Protein AF-A0A519UXK2-F1 (afdb_monomer)

Mean predicted aligned error: 9.23 Å

Structure (mmCIF, N/CA/C/O backbone):
data_AF-A0A519UXK2-F1
#
_entry.id   AF-A0A519UXK2-F1
#
loop_
_atom_site.group_PDB
_atom_site.id
_atom_site.type_symbol
_atom_site.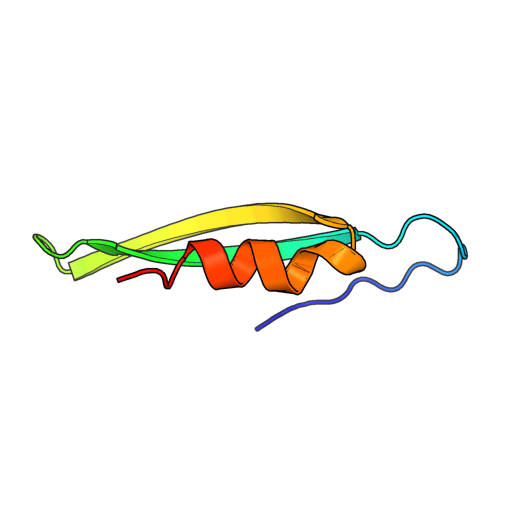label_atom_id
_atom_site.label_alt_id
_atom_site.label_comp_id
_atom_site.label_asym_id
_atom_site.label_entity_id
_atom_site.label_seq_id
_atom_site.pdbx_PDB_ins_code
_atom_site.Cartn_x
_atom_site.Cartn_y
_atom_site.Cartn_z
_atom_site.occupancy
_atom_site.B_iso_or_equiv
_atom_site.auth_seq_id
_atom_site.auth_comp_id
_atom_site.auth_asym_id
_atom_site.auth_atom_id
_atom_site.pdbx_PDB_model_num
ATOM 1 N N . MET A 1 1 ? -1.559 6.980 -1.757 1.00 46.66 1 MET A N 1
ATOM 2 C CA . MET A 1 1 ? -0.795 8.092 -2.362 1.00 46.66 1 MET A CA 1
ATOM 3 C C . MET A 1 1 ? 0.544 7.525 -2.790 1.00 46.66 1 MET A C 1
ATOM 5 O O . MET A 1 1 ? 1.316 7.130 -1.928 1.00 46.66 1 MET A O 1
ATOM 9 N N . PHE A 1 2 ? 0.766 7.362 -4.092 1.00 48.91 2 PHE A N 1
ATOM 10 C CA . PHE A 1 2 ? 1.989 6.758 -4.620 1.00 48.91 2 PHE A CA 1
ATOM 11 C C . PHE A 1 2 ? 2.962 7.881 -4.980 1.00 48.91 2 PHE A C 1
ATOM 13 O O . PHE A 1 2 ? 2.605 8.774 -5.744 1.00 48.91 2 PHE A O 1
ATOM 20 N N . LYS A 1 3 ? 4.156 7.881 -4.381 1.00 49.97 3 LYS A N 1
ATOM 21 C CA . LYS A 1 3 ? 5.257 8.747 -4.814 1.00 49.97 3 LYS A CA 1
ATOM 22 C C . LYS A 1 3 ? 6.081 7.969 -5.831 1.00 49.97 3 LYS A C 1
ATOM 24 O O . LYS A 1 3 ? 6.846 7.084 -5.454 1.00 49.97 3 LYS A O 1
ATOM 29 N N . SER A 1 4 ? 5.903 8.299 -7.103 1.00 52.41 4 SER A N 1
ATOM 30 C CA . SER A 1 4 ? 6.771 7.827 -8.177 1.00 52.41 4 SER A CA 1
ATOM 31 C C . SER A 1 4 ? 8.083 8.607 -8.125 1.00 52.41 4 SER A C 1
ATOM 33 O O . SER A 1 4 ? 8.078 9.837 -8.151 1.00 52.41 4 SER A O 1
ATOM 35 N N . TYR A 1 5 ? 9.205 7.902 -8.006 1.00 55.62 5 TYR A N 1
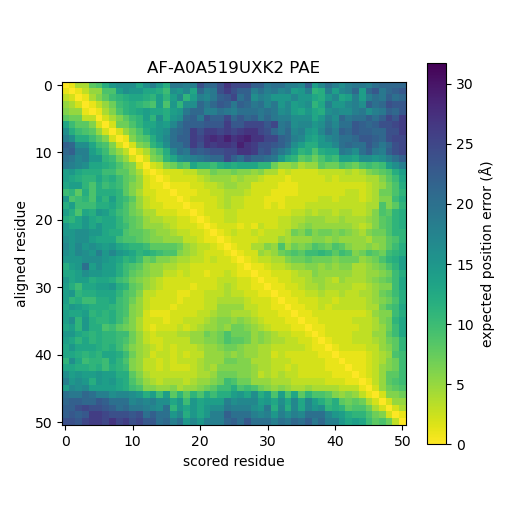ATOM 36 C CA . TYR A 1 5 ? 10.537 8.487 -8.136 1.00 55.62 5 TYR A CA 1
ATOM 37 C C . TYR A 1 5 ? 10.959 8.349 -9.602 1.00 55.62 5 TYR A C 1
ATOM 39 O O . TYR A 1 5 ? 11.227 7.240 -10.053 1.00 55.62 5 TYR A O 1
ATOM 47 N N . HIS A 1 6 ? 10.997 9.451 -10.355 1.00 56.25 6 HIS A N 1
ATOM 48 C CA . HIS A 1 6 ? 11.613 9.455 -11.683 1.00 56.25 6 HIS A CA 1
ATOM 49 C C . HIS A 1 6 ? 13.129 9.618 -11.536 1.00 56.25 6 HIS A C 1
ATOM 51 O O . HIS A 1 6 ? 13.598 10.575 -10.921 1.00 56.25 6 HIS A O 1
ATOM 57 N N . ASN A 1 7 ? 13.890 8.672 -12.085 1.00 49.50 7 ASN A N 1
ATOM 58 C CA . ASN A 1 7 ? 15.325 8.802 -12.302 1.00 49.50 7 ASN A CA 1
ATOM 59 C C . ASN A 1 7 ? 15.568 8.625 -13.803 1.00 49.50 7 ASN A C 1
ATOM 61 O O . ASN A 1 7 ? 15.033 7.698 -14.407 1.00 49.50 7 ASN A O 1
ATOM 65 N N . GLU A 1 8 ? 16.318 9.544 -14.400 1.00 49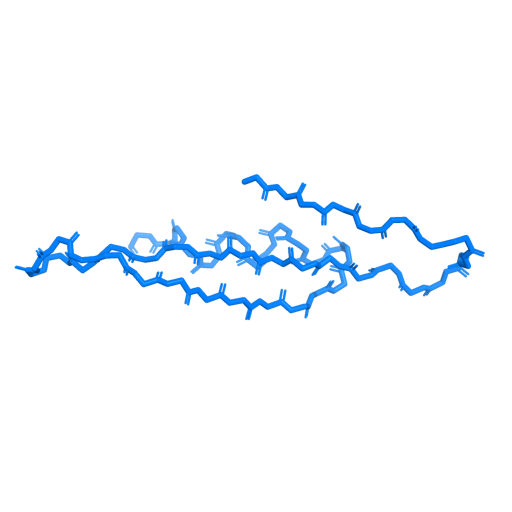.44 8 GLU A N 1
ATOM 66 C CA . GLU A 1 8 ? 16.581 9.633 -15.836 1.00 49.44 8 GLU A CA 1
ATOM 67 C C . GLU A 1 8 ? 17.612 8.575 -16.261 1.00 49.44 8 GLU A C 1
ATOM 69 O O . GLU A 1 8 ? 18.727 8.878 -16.670 1.00 49.44 8 GLU A O 1
ATOM 74 N N . GLN A 1 9 ? 17.247 7.302 -16.099 1.00 50.31 9 GLN A N 1
ATOM 75 C CA . GLN A 1 9 ? 17.896 6.149 -16.710 1.00 50.31 9 GLN A CA 1
ATOM 76 C C . GLN A 1 9 ? 16.808 5.164 -17.132 1.00 50.31 9 GLN A C 1
ATOM 78 O O . GLN A 1 9 ? 16.237 4.435 -16.320 1.00 50.31 9 GLN A O 1
ATOM 83 N N . ILE A 1 10 ? 16.511 5.176 -18.430 1.00 54.31 10 ILE A N 1
ATOM 84 C CA . ILE A 1 10 ? 15.616 4.235 -19.102 1.00 54.31 10 ILE A CA 1
ATOM 85 C C . ILE A 1 10 ? 16.141 2.819 -18.826 1.00 54.31 10 ILE A C 1
ATOM 87 O O . ILE A 1 10 ? 17.142 2.409 -19.408 1.00 54.31 10 ILE A O 1
ATOM 91 N N . GLY A 1 11 ? 15.507 2.071 -17.919 1.00 53.84 11 GLY A N 1
ATOM 92 C CA . GLY A 1 11 ? 15.784 0.636 -17.822 1.00 53.84 11 GLY A CA 1
ATOM 93 C C . GLY A 1 11 ? 15.421 -0.094 -16.536 1.00 53.84 11 GLY A C 1
ATOM 94 O O . GLY A 1 11 ? 15.293 -1.313 -16.596 1.00 53.84 11 GLY A O 1
ATOM 95 N N . LYS A 1 12 ? 15.255 0.569 -15.384 1.00 61.41 12 LYS A N 1
ATOM 96 C CA . LYS A 1 12 ? 14.833 -0.113 -14.142 1.00 61.41 12 LYS A CA 1
ATOM 97 C C . LYS A 1 12 ? 13.987 0.803 -13.267 1.00 61.41 12 LYS A C 1
ATOM 99 O O . LYS A 1 12 ? 14.434 1.279 -12.223 1.00 61.41 12 LYS A O 1
ATOM 104 N N . GLU A 1 13 ? 12.773 1.086 -13.719 1.00 75.62 13 GLU A N 1
ATOM 105 C CA . GLU A 1 13 ? 11.844 1.898 -12.945 1.00 75.62 13 GLU A CA 1
ATOM 106 C C . GLU A 1 13 ? 11.205 1.052 -11.836 1.00 75.62 13 GLU A C 1
ATOM 108 O O . GLU A 1 13 ? 10.402 0.148 -12.083 1.00 75.62 13 GLU A O 1
ATOM 113 N N . TYR A 1 14 ? 11.577 1.349 -10.594 1.00 81.12 14 TYR A N 1
ATOM 114 C CA . TYR A 1 14 ? 10.974 0.752 -9.411 1.00 81.12 14 TYR A CA 1
ATOM 115 C C . TYR A 1 14 ? 10.075 1.762 -8.703 1.00 81.12 14 TYR A C 1
ATOM 117 O O . TYR A 1 14 ? 10.433 2.924 -8.511 1.00 81.12 14 TYR A O 1
ATOM 125 N N . SER A 1 15 ? 8.932 1.285 -8.232 1.00 84.31 15 SER A N 1
ATOM 126 C CA . SER A 1 15 ? 7.998 2.028 -7.401 1.00 84.31 15 SER A CA 1
ATOM 127 C C . SER A 1 15 ? 8.028 1.509 -5.972 1.00 84.31 15 SER A C 1
ATOM 129 O O . SER A 1 15 ? 7.995 0.301 -5.725 1.00 84.31 15 SER A O 1
ATOM 131 N N . LYS A 1 16 ? 8.027 2.433 -5.008 1.00 86.06 16 LYS A N 1
ATOM 132 C CA . LYS A 1 16 ? 7.745 2.104 -3.611 1.00 86.06 16 LYS A CA 1
ATOM 133 C C . LYS A 1 16 ? 6.229 2.084 -3.406 1.00 86.06 16 LYS A C 1
ATOM 135 O O . LYS A 1 16 ? 5.564 3.117 -3.449 1.00 86.06 16 LYS A O 1
ATOM 140 N N . VAL A 1 17 ? 5.694 0.900 -3.157 1.00 86.88 17 VAL A N 1
ATOM 141 C CA . VAL A 1 17 ? 4.296 0.645 -2.819 1.00 86.88 17 VAL A CA 1
ATOM 142 C C . VAL A 1 17 ? 4.171 0.586 -1.299 1.00 86.88 17 VAL A C 1
ATOM 144 O O . VAL A 1 17 ? 4.835 -0.212 -0.643 1.00 86.88 17 VAL A O 1
ATOM 147 N N . ILE A 1 18 ? 3.317 1.436 -0.732 1.00 90.00 18 ILE A N 1
ATOM 148 C CA . ILE A 1 18 ? 2.985 1.420 0.697 1.00 90.00 18 ILE A CA 1
ATOM 149 C C . ILE A 1 18 ? 1.534 0.966 0.823 1.00 90.00 18 ILE A C 1
ATOM 151 O O . ILE A 1 18 ? 0.627 1.627 0.315 1.00 90.00 18 ILE A O 1
ATOM 155 N N . THR A 1 19 ? 1.326 -0.169 1.485 1.00 86.19 19 THR A N 1
ATOM 156 C CA . THR A 1 19 ? 0.000 -0.746 1.745 1.00 86.19 19 THR A CA 1
ATOM 157 C C . THR A 1 19 ? -0.361 -0.600 3.216 1.00 86.19 19 THR A C 1
ATOM 159 O O . THR A 1 19 ? 0.511 -0.543 4.084 1.00 86.19 19 THR A O 1
ATOM 162 N N . MET A 1 20 ? -1.659 -0.517 3.490 1.00 88.81 20 MET A N 1
ATOM 163 C CA . MET A 1 20 ? -2.208 -0.363 4.830 1.00 88.81 20 MET A CA 1
ATOM 164 C C . MET A 1 20 ? -3.178 -1.509 5.092 1.00 88.81 20 MET A C 1
ATOM 166 O O . MET A 1 20 ? -4.114 -1.703 4.319 1.00 88.81 20 MET A O 1
ATOM 170 N N . ASN A 1 21 ? -2.980 -2.232 6.191 1.00 87.38 21 ASN A N 1
ATOM 171 C CA . ASN A 1 21 ? -3.922 -3.240 6.662 1.00 87.38 21 ASN A CA 1
ATOM 172 C C . ASN A 1 21 ? -4.578 -2.772 7.965 1.00 87.38 21 ASN A C 1
ATOM 174 O O . ASN A 1 21 ? -3.896 -2.255 8.853 1.00 87.38 21 ASN A O 1
ATOM 178 N N . LYS A 1 22 ? -5.894 -2.951 8.081 1.00 87.62 22 LYS A N 1
ATOM 179 C CA . LYS A 1 22 ? -6.656 -2.625 9.287 1.00 87.62 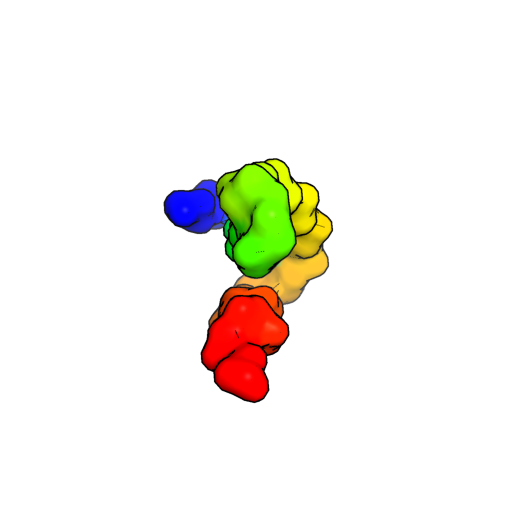22 LYS A CA 1
ATOM 180 C C . LYS A 1 22 ? -6.929 -3.907 10.065 1.00 87.62 22 LYS A C 1
ATOM 182 O O . LYS A 1 22 ? -7.542 -4.831 9.543 1.00 87.62 22 LYS A O 1
ATOM 187 N N . SER A 1 23 ? -6.534 -3.939 11.334 1.00 86.88 23 SER A N 1
ATOM 188 C CA . SER A 1 23 ? -6.870 -5.032 12.246 1.00 86.88 23 SER A CA 1
ATOM 189 C C . SER A 1 23 ? -8.392 -5.117 12.431 1.00 86.88 23 SER A C 1
ATOM 191 O O . SER A 1 23 ? -8.985 -4.159 12.940 1.00 86.88 23 SER A O 1
ATOM 193 N N . PRO A 1 24 ? -9.043 -6.247 12.091 1.00 88.06 24 PRO A N 1
ATOM 194 C CA . PRO A 1 24 ? -10.484 -6.401 12.290 1.00 88.06 24 PRO A CA 1
ATOM 195 C C . PRO A 1 24 ? -10.853 -6.454 13.778 1.00 88.06 24 PRO A C 1
ATOM 197 O O . PRO A 1 24 ? -11.962 -6.089 14.152 1.00 88.06 24 PRO A O 1
ATOM 200 N N . LYS A 1 25 ? -9.914 -6.874 14.637 1.00 89.12 25 LYS A N 1
ATOM 201 C CA . LYS A 1 25 ? -10.138 -7.049 16.076 1.00 89.12 25 LYS A CA 1
ATOM 202 C C . LYS A 1 25 ? -9.966 -5.756 16.872 1.00 89.12 25 LYS A C 1
ATOM 204 O O . LYS A 1 25 ? -10.696 -5.527 17.826 1.00 89.12 25 LYS A O 1
ATOM 209 N N . THR A 1 26 ? -8.970 -4.945 16.522 1.00 90.94 26 THR A N 1
ATOM 210 C CA . THR A 1 26 ? -8.564 -3.776 17.328 1.00 90.94 26 THR A CA 1
ATOM 211 C C . THR A 1 26 ? -8.724 -2.450 16.595 1.00 90.94 26 THR A C 1
ATOM 213 O O . THR A 1 26 ? -8.568 -1.399 17.204 1.00 90.94 26 THR A O 1
ATOM 216 N N . GLY A 1 27 ? -8.994 -2.469 15.287 1.00 89.12 27 GLY A N 1
ATOM 217 C CA . GLY A 1 27 ? -9.084 -1.267 14.457 1.00 89.12 27 GLY A CA 1
ATOM 218 C C . GLY A 1 27 ? -7.743 -0.584 14.170 1.00 89.12 27 GLY A C 1
ATOM 219 O O . GLY A 1 27 ? -7.726 0.402 13.438 1.00 89.12 27 GLY A O 1
ATOM 220 N N . ALA A 1 28 ? -6.634 -1.104 14.709 1.00 91.00 28 ALA A N 1
ATOM 221 C CA . ALA A 1 28 ? -5.295 -0.572 14.488 1.00 91.00 28 ALA A CA 1
ATOM 222 C C . ALA A 1 28 ? -4.869 -0.711 13.019 1.00 91.00 28 ALA A C 1
ATOM 224 O O . ALA A 1 28 ? -5.160 -1.723 12.379 1.00 91.00 28 ALA A O 1
ATOM 225 N N . TYR A 1 29 ? -4.146 0.284 12.508 1.00 90.62 29 TYR A N 1
ATOM 226 C CA . TYR A 1 29 ? -3.568 0.251 11.168 1.00 90.62 29 TYR A CA 1
ATOM 227 C C . TYR A 1 29 ? -2.106 -0.182 11.226 1.00 90.62 29 TYR A C 1
ATOM 229 O O . TYR A 1 29 ? -1.338 0.285 12.066 1.00 90.62 29 TYR A O 1
ATOM 237 N N . SER A 1 30 ? -1.714 -1.058 10.310 1.00 88.06 30 SER A N 1
ATOM 238 C CA . SER A 1 30 ? -0.323 -1.438 10.082 1.00 88.06 30 SER A CA 1
ATOM 239 C C . SER A 1 30 ? 0.066 -1.098 8.652 1.00 88.06 30 SER A C 1
ATOM 241 O O . SER A 1 30 ? -0.712 -1.323 7.724 1.00 88.06 30 SER A O 1
ATOM 243 N N . PHE A 1 31 ? 1.273 -0.566 8.479 1.00 89.50 31 PHE A N 1
ATOM 244 C CA . PHE A 1 31 ? 1.810 -0.173 7.181 1.00 89.50 31 PHE A CA 1
ATOM 245 C C . PHE A 1 31 ? 2.882 -1.162 6.735 1.00 89.50 31 PHE A C 1
ATOM 247 O O . PHE A 1 31 ? 3.700 -1.604 7.542 1.00 89.50 31 PHE A O 1
ATOM 254 N N . LYS A 1 32 ? 2.884 -1.499 5.447 1.00 86.31 32 LYS A N 1
ATOM 255 C CA . LYS A 1 32 ? 3.900 -2.349 4.825 1.00 86.31 32 LYS A CA 1
ATOM 256 C C . LYS A 1 32 ? 4.439 -1.664 3.577 1.00 86.31 32 LYS A C 1
ATOM 258 O O . LYS A 1 32 ? 3.662 -1.294 2.697 1.00 86.31 32 LYS A O 1
ATOM 263 N N . GLU A 1 33 ? 5.759 -1.529 3.500 1.00 89.12 33 GLU A N 1
ATOM 264 C CA . GLU A 1 33 ? 6.463 -0.992 2.333 1.00 89.12 33 GLU A CA 1
ATOM 265 C C . GLU A 1 33 ? 7.003 -2.128 1.457 1.00 89.12 33 GLU A C 1
ATOM 267 O O . GLU A 1 33 ? 7.518 -3.125 1.964 1.00 89.12 33 GLU A O 1
ATOM 272 N N . LEU A 1 34 ? 6.900 -1.970 0.140 1.00 85.12 34 LEU A N 1
ATOM 273 C CA . LEU A 1 34 ? 7.415 -2.904 -0.855 1.00 85.12 34 LEU A CA 1
ATOM 274 C C . LEU A 1 34 ? 7.995 -2.117 -2.032 1.00 85.12 34 LEU A C 1
ATOM 276 O O . LEU A 1 34 ? 7.377 -1.167 -2.503 1.00 85.12 34 LEU A O 1
ATOM 280 N N . ILE A 1 35 ? 9.170 -2.504 -2.520 1.00 87.50 35 ILE A N 1
ATOM 281 C CA . 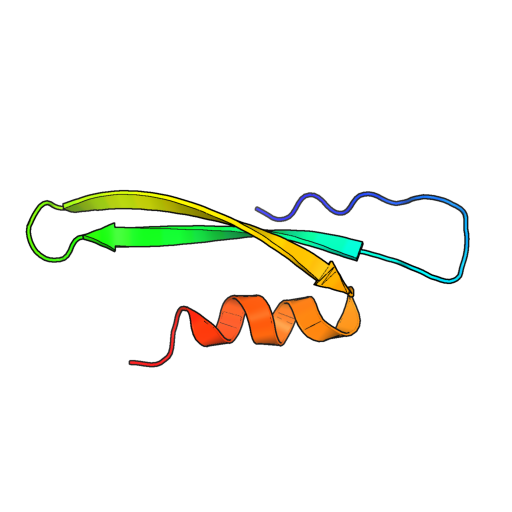ILE A 1 35 ? 9.743 -1.956 -3.755 1.00 87.50 35 ILE A CA 1
ATOM 282 C C . ILE A 1 35 ? 9.450 -2.960 -4.865 1.00 87.50 35 ILE A C 1
ATOM 284 O O . ILE A 1 35 ? 9.832 -4.123 -4.756 1.00 87.50 35 ILE A O 1
ATOM 288 N N . VAL A 1 36 ? 8.753 -2.526 -5.909 1.00 86.44 36 VAL A N 1
ATOM 289 C CA . VAL A 1 36 ? 8.350 -3.374 -7.041 1.00 86.44 36 VAL A CA 1
ATOM 290 C C . VAL A 1 36 ? 8.706 -2.707 -8.353 1.00 86.44 36 VAL A C 1
ATOM 292 O O . VAL A 1 36 ? 8.787 -1.483 -8.423 1.00 86.44 36 VAL A O 1
ATOM 295 N N . HIS A 1 37 ? 8.916 -3.504 -9.397 1.00 86.06 37 HIS A N 1
ATOM 296 C CA . HIS A 1 37 ? 9.028 -2.959 -10.747 1.00 86.06 37 HIS A CA 1
ATOM 297 C C . HIS A 1 37 ? 7.709 -2.282 -11.138 1.00 86.06 37 HIS A C 1
ATOM 299 O O . HIS A 1 37 ? 6.641 -2.760 -10.739 1.00 86.06 37 HIS A O 1
ATOM 305 N N . ASN A 1 38 ? 7.773 -1.198 -11.912 1.00 81.56 38 ASN A N 1
ATOM 306 C CA . ASN A 1 38 ? 6.591 -0.422 -12.300 1.00 81.56 38 ASN A CA 1
ATOM 307 C C . ASN A 1 38 ? 5.485 -1.280 -12.938 1.00 81.56 38 ASN A C 1
ATOM 309 O O . ASN A 1 38 ? 4.308 -1.088 -12.624 1.00 81.56 38 ASN A O 1
ATOM 313 N N . ASP A 1 39 ? 5.859 -2.286 -13.728 1.00 85.94 39 ASP A N 1
ATOM 314 C CA . ASP A 1 39 ? 4.912 -3.205 -14.378 1.00 85.94 39 ASP A CA 1
ATOM 315 C C . ASP A 1 39 ? 4.077 -4.022 -13.381 1.00 85.94 39 ASP A C 1
ATOM 317 O O . ASP A 1 39 ? 2.919 -4.341 -13.645 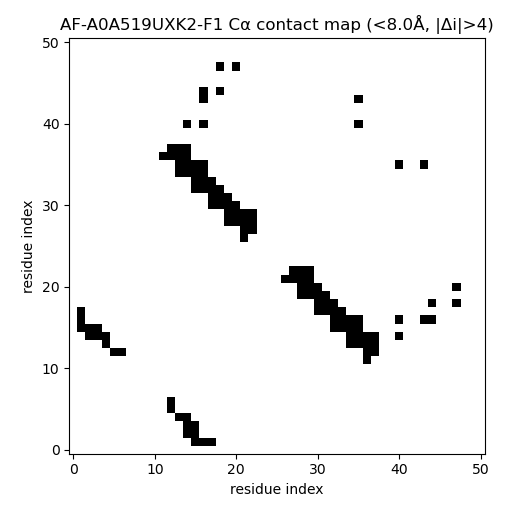1.00 85.94 39 ASP A O 1
ATOM 321 N N . HIS A 1 40 ? 4.633 -4.305 -12.200 1.00 84.44 40 HIS A N 1
ATOM 322 C CA . HIS A 1 40 ? 4.022 -5.149 -11.169 1.00 84.44 40 HIS A CA 1
ATOM 323 C C . HIS A 1 40 ? 3.367 -4.352 -10.033 1.00 84.44 40 HIS A C 1
ATOM 325 O O . HIS A 1 40 ? 2.879 -4.930 -9.059 1.00 84.44 40 HIS A O 1
ATOM 331 N N . VAL A 1 41 ? 3.313 -3.019 -10.135 1.00 84.62 41 VAL A N 1
ATOM 332 C CA . VAL A 1 41 ? 2.671 -2.164 -9.120 1.00 84.62 41 VAL A CA 1
ATOM 333 C C . VAL A 1 41 ? 1.197 -2.519 -8.940 1.00 84.62 41 VAL A C 1
ATOM 335 O O . VAL A 1 41 ? 0.706 -2.551 -7.812 1.00 84.62 41 VAL A O 1
ATOM 338 N N . LYS A 1 42 ? 0.486 -2.815 -10.033 1.00 84.31 42 LYS A N 1
ATOM 339 C CA . LYS A 1 42 ? -0.944 -3.158 -9.988 1.00 84.31 42 LYS A CA 1
ATOM 340 C C . LYS A 1 42 ? -1.186 -4.455 -9.215 1.00 84.31 42 LYS A C 1
ATOM 342 O O . LYS A 1 42 ? -2.058 -4.482 -8.349 1.00 84.31 42 LYS A O 1
ATOM 347 N N . ASP A 1 43 ? -0.367 -5.473 -9.463 1.00 85.94 43 ASP A N 1
ATOM 348 C CA . ASP A 1 43 ? -0.448 -6.770 -8.783 1.00 85.94 43 ASP A CA 1
ATOM 349 C C . ASP A 1 43 ? -0.147 -6.632 -7.285 1.00 85.94 43 ASP A C 1
ATOM 351 O O . ASP A 1 43 ? -0.857 -7.183 -6.439 1.00 85.94 43 ASP A O 1
ATOM 355 N N . ALA A 1 44 ? 0.863 -5.821 -6.947 1.00 81.31 44 ALA A N 1
ATOM 356 C CA . ALA A 1 44 ? 1.258 -5.553 -5.567 1.00 81.31 44 ALA A CA 1
ATOM 357 C C . ALA A 1 44 ? 0.145 -4.890 -4.738 1.00 81.31 44 ALA A C 1
ATOM 359 O O . ALA A 1 44 ? 0.068 -5.099 -3.527 1.00 81.31 44 ALA A O 1
ATOM 360 N N . ILE A 1 45 ? -0.723 -4.100 -5.377 1.00 81.50 45 ILE A N 1
ATOM 361 C CA . ILE A 1 45 ? -1.869 -3.455 -4.723 1.00 81.50 45 ILE A CA 1
ATOM 362 C C . ILE A 1 45 ? -3.078 -4.404 -4.703 1.00 81.50 45 ILE A C 1
ATOM 364 O O . ILE A 1 45 ? -3.754 -4.508 -3.679 1.00 81.50 45 ILE A O 1
ATOM 368 N N . ALA A 1 46 ? -3.334 -5.140 -5.789 1.00 79.69 46 ALA A N 1
ATOM 369 C CA . ALA A 1 46 ? -4.470 -6.059 -5.905 1.00 79.69 46 ALA A CA 1
ATOM 370 C C . ALA A 1 46 ? -4.441 -7.198 -4.870 1.00 79.69 46 ALA A C 1
ATOM 372 O O . ALA A 1 46 ? -5.481 -7.528 -4.298 1.00 79.69 46 ALA A O 1
ATOM 373 N N . GLY A 1 47 ? -3.257 -7.733 -4.546 1.00 63.28 47 GLY A N 1
ATOM 374 C CA . GLY A 1 47 ? -3.089 -8.769 -3.516 1.00 63.28 47 GLY A CA 1
ATOM 375 C C . GLY A 1 47 ? -3.487 -8.340 -2.095 1.00 63.28 47 GLY A C 1
ATOM 376 O O . GLY A 1 47 ? -3.569 -9.180 -1.205 1.00 63.28 47 GLY A O 1
ATOM 377 N N . THR A 1 48 ? -3.755 -7.048 -1.864 1.00 56.16 48 THR A N 1
ATOM 378 C CA . THR A 1 48 ? -4.262 -6.541 -0.575 1.00 56.16 48 THR A CA 1
ATOM 379 C C . THR A 1 48 ? -5.786 -6.391 -0.517 1.00 56.16 48 THR A C 1
ATOM 381 O O . THR A 1 48 ? -6.315 -6.046 0.538 1.00 56.16 48 THR A O 1
ATOM 384 N N . HIS A 1 49 ? -6.501 -6.668 -1.618 1.00 48.72 49 HIS A N 1
ATOM 385 C CA . HI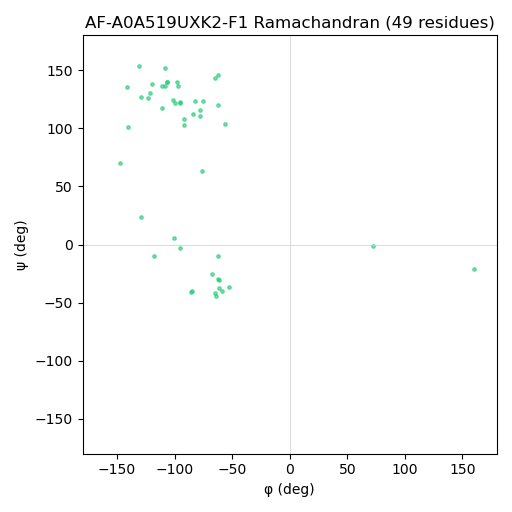S A 1 49 ? -7.962 -6.549 -1.719 1.00 48.72 49 HIS A CA 1
ATOM 386 C C . HIS A 1 49 ? -8.650 -7.809 -2.281 1.00 48.72 49 HIS A C 1
ATOM 388 O O . HIS A 1 49 ? -9.760 -7.728 -2.810 1.00 48.72 49 HIS A O 1
ATOM 394 N N . SER A 1 50 ? -8.026 -8.988 -2.180 1.00 39.34 50 SER A N 1
ATOM 395 C CA . SER A 1 50 ? -8.760 -10.246 -2.349 1.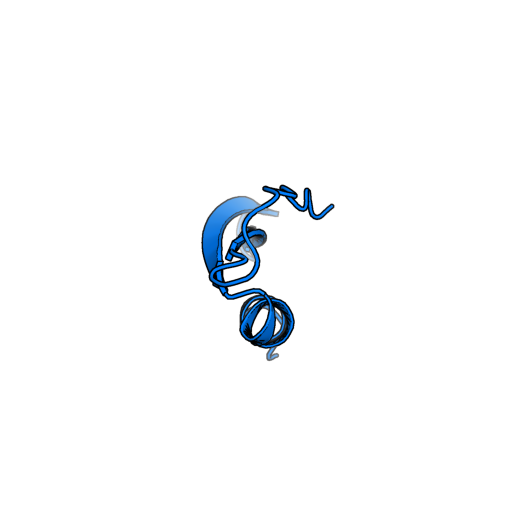00 39.34 50 SER A CA 1
ATOM 396 C C . SER A 1 50 ? -9.525 -10.538 -1.057 1.00 39.34 50 SER A C 1
ATOM 398 O O . SER A 1 50 ? -8.908 -10.688 -0.003 1.00 39.34 50 SER A O 1
ATOM 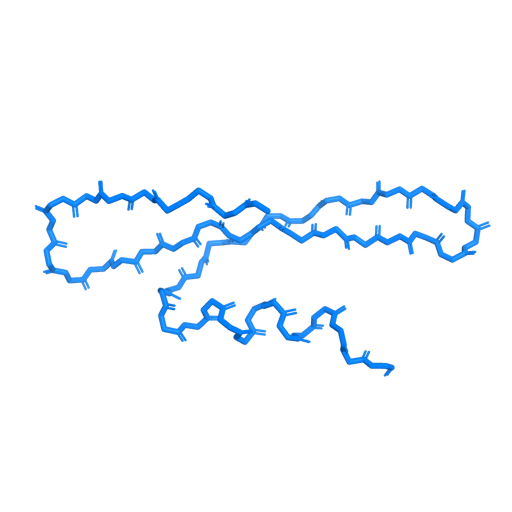400 N N . LYS A 1 51 ? -10.855 -10.528 -1.177 1.00 40.84 51 LYS A N 1
ATOM 401 C CA . LYS A 1 51 ? -11.845 -10.843 -0.140 1.00 40.84 51 LYS A CA 1
ATOM 402 C C . LYS A 1 51 ? -11.514 -12.085 0.682 1.00 40.84 51 LYS A C 1
ATOM 404 O O . LYS A 1 51 ? -10.999 -13.055 0.085 1.00 40.84 51 LYS A O 1
#

Secondary structure (DSSP, 8-state):
-------S-TT--EEEEEEEEE-TTT--EEEEEEEEEGGGHHHHHHTT---

Nearest PDB structures (foldseek):
  6zu5-assembly1_SL0  TM=6.559E-01  e=8.896E-01  Paranosema locustae
  6skg-assembly1_As  TM=6.209E-01  e=2.235E+00  Thermococcus kodakarensis
  8ove-assembly1_AE  TM=6.672E-01  e=3.039E+00  Trypanosoma brucei brucei
  6w2t-assembly1_M  TM=6.618E-01  e=4.393E+00  Oryctolagus cuniculus
  8a98-assembly1_SU  TM=6.388E-01  e=4.967E+00  Leishmania major strain Friedlin

pLDDT: mean 74.59, std 16.87, range [39.34, 91.0]

Foldseek 3Di:
DWDFDDDPDPDFGKTWDKDWDADPVPRDIDIDIDIGTPVCNVVVHVVRPDD

Solvent-accessible surface area (backbone atoms only — not comparable to full-atom values): 3476 Å² total; per-residue (Å²): 137,79,66,77,68,88,66,103,56,96,86,76,63,54,32,60,47,76,47,78,48,69,40,90,89,77,67,48,77,47,80,47,80,45,80,36,49,57,90,47,47,62,58,68,53,49,74,77,68,70,130

Sequence (51 aa):
MFKSYHNEQIGKEYSKVITMNKSPKTGAYSFKELIVHNDHVKDAIAGTHSK

Radius of gyration: 13.45 Å; Cα contacts (8 Å, |Δi|>4): 60; chains: 1; bounding box: 30×20×36 Å